Protein AF-A0A9E0QD85-F1 (afdb_monomer_lite)

Secondary structure (DSSP, 8-state):
---EEEEEEE--SS-TT-SSPPPTTHHHHHHHHHHHHHHHHTT-SS--EEEEEE-TTSSSEEEEEEEETT-------

Structure (mmCIF, N/CA/C/O backbone):
data_AF-A0A9E0QD85-F1
#
_entry.id   AF-A0A9E0QD85-F1
#
loop_
_atom_site.group_PDB
_atom_site.id
_atom_site.type_symbol
_atom_site.label_atom_id
_atom_site.label_alt_id
_atom_site.label_comp_id
_atom_site.label_asym_id
_atom_site.label_entity_id
_atom_site.label_seq_id
_atom_site.pdbx_PDB_ins_code
_atom_site.Cartn_x
_atom_site.Cartn_y
_atom_site.Cartn_z
_atom_site.occupancy
_atom_site.B_iso_or_equiv
_atom_site.auth_seq_id
_atom_site.auth_comp_id
_atom_site.auth_asym_id
_atom_site.auth_atom_id
_atom_site.pdbx_PDB_model_num
ATOM 1 N N . ILE A 1 1 ? -15.749 -16.195 7.287 1.00 51.91 1 ILE A N 1
ATOM 2 C CA . ILE A 1 1 ? -15.745 -15.188 6.199 1.00 51.91 1 ILE A CA 1
ATOM 3 C C . ILE A 1 1 ? -14.771 -14.112 6.645 1.00 51.91 1 ILE A C 1
ATOM 5 O O . ILE A 1 1 ? -14.964 -13.590 7.735 1.00 51.91 1 ILE A O 1
ATOM 9 N N . ALA A 1 2 ? -13.675 -13.887 5.921 1.00 60.97 2 ALA A N 1
ATOM 10 C CA . ALA A 1 2 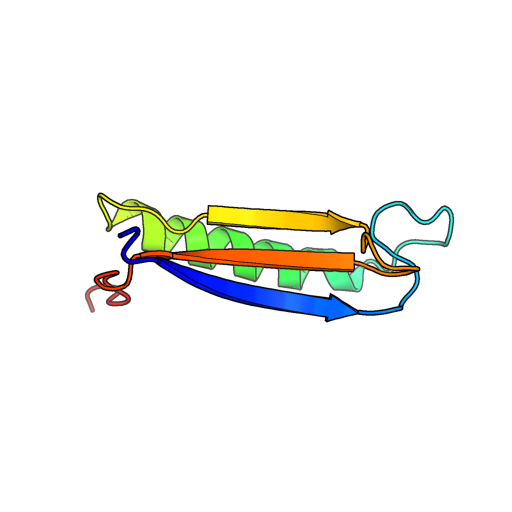? -12.712 -12.859 6.310 1.00 60.97 2 ALA A CA 1
ATOM 11 C C . ALA A 1 2 ? -13.345 -11.477 6.074 1.00 60.97 2 ALA A C 1
ATOM 13 O O . ALA A 1 2 ? -13.723 -11.161 4.949 1.00 60.97 2 ALA A O 1
ATOM 14 N N . ASN A 1 3 ? -13.512 -10.683 7.136 1.00 88.56 3 ASN A N 1
ATOM 15 C CA . ASN A 1 3 ? -14.082 -9.332 7.088 1.00 88.56 3 ASN A CA 1
ATOM 16 C C . ASN A 1 3 ? -13.012 -8.320 6.655 1.00 88.56 3 ASN A C 1
ATOM 18 O O . ASN A 1 3 ? -12.627 -7.445 7.429 1.00 88.56 3 ASN A O 1
ATOM 22 N N . ILE A 1 4 ? -12.501 -8.484 5.436 1.00 93.94 4 ILE A N 1
ATOM 23 C CA . ILE A 1 4 ? -11.377 -7.712 4.904 1.00 93.94 4 ILE A CA 1
ATOM 24 C C . ILE A 1 4 ? -11.776 -7.121 3.552 1.00 93.94 4 ILE A C 1
ATOM 26 O O . ILE A 1 4 ? -12.297 -7.818 2.683 1.00 93.94 4 ILE A O 1
ATOM 30 N N . MET A 1 5 ? -11.512 -5.831 3.377 1.00 94.62 5 MET A N 1
ATOM 31 C CA . MET A 1 5 ? -11.522 -5.148 2.090 1.00 94.62 5 MET A CA 1
ATOM 32 C C . MET A 1 5 ? -10.119 -5.215 1.483 1.00 94.62 5 MET A C 1
ATOM 34 O O . MET A 1 5 ? -9.132 -4.923 2.154 1.00 94.62 5 MET A O 1
ATOM 38 N N . GLN A 1 6 ? -10.034 -5.568 0.202 1.00 95.69 6 GLN A N 1
ATOM 39 C CA . GLN A 1 6 ? -8.788 -5.513 -0.558 1.00 95.69 6 GLN A CA 1
ATOM 40 C C . GLN A 1 6 ? -8.815 -4.316 -1.506 1.00 95.69 6 GLN A C 1
ATOM 42 O O . GLN A 1 6 ? -9.721 -4.195 -2.330 1.00 95.69 6 GLN A O 1
ATOM 47 N N . ILE A 1 7 ? -7.786 -3.476 -1.428 1.00 95.06 7 ILE A N 1
ATOM 48 C CA . ILE A 1 7 ? -7.516 -2.413 -2.396 1.00 95.06 7 ILE A CA 1
ATOM 49 C C . ILE A 1 7 ? -6.337 -2.867 -3.252 1.00 95.06 7 ILE A C 1
ATOM 51 O O . ILE A 1 7 ? -5.282 -3.222 -2.724 1.00 95.06 7 ILE A O 1
ATOM 55 N N . LEU A 1 8 ? -6.522 -2.868 -4.571 1.00 95.00 8 LEU A N 1
ATOM 56 C CA . LEU A 1 8 ? -5.496 -3.251 -5.534 1.00 95.00 8 LEU A CA 1
ATOM 57 C C . LEU A 1 8 ? -5.250 -2.098 -6.500 1.00 95.00 8 LEU A C 1
ATOM 59 O O . LEU A 1 8 ? -6.178 -1.641 -7.167 1.00 95.00 8 LEU A O 1
ATOM 63 N N . VAL A 1 9 ? -4.002 -1.651 -6.589 1.00 92.12 9 VAL A N 1
ATOM 64 C CA . VAL A 1 9 ? -3.564 -0.654 -7.567 1.00 92.12 9 VAL A CA 1
ATOM 65 C C . VAL A 1 9 ? -2.500 -1.305 -8.432 1.00 92.12 9 VAL A C 1
ATOM 67 O O . VAL A 1 9 ? -1.511 -1.816 -7.915 1.00 92.12 9 VAL A O 1
ATOM 70 N N . SER A 1 10 ? -2.707 -1.312 -9.744 1.00 92.38 10 SER A N 1
ATOM 71 C CA . SER A 1 10 ? -1.753 -1.869 -10.698 1.00 92.38 10 SER A CA 1
ATOM 72 C C . SER A 1 10 ? -1.444 -0.850 -11.776 1.00 92.38 10 SER A C 1
ATOM 74 O O . SER A 1 10 ? -2.353 -0.232 -12.328 1.00 92.38 10 SER A O 1
ATOM 76 N N . ASP A 1 11 ? -0.165 -0.716 -12.091 1.00 89.25 11 ASP A N 1
ATOM 77 C CA . ASP A 1 11 ? 0.310 0.026 -13.249 1.00 89.25 11 ASP A CA 1
ATOM 78 C C . ASP A 1 11 ? 1.033 -0.917 -14.216 1.00 89.25 11 ASP A C 1
ATOM 80 O O . ASP A 1 11 ? 1.405 -2.044 -13.879 1.00 89.25 11 ASP A O 1
ATOM 84 N N . ASN A 1 12 ? 1.208 -0.448 -15.444 1.00 91.44 12 ASN A N 1
ATOM 85 C CA . ASN A 1 12 ? 1.919 -1.140 -16.514 1.00 91.44 12 ASN A CA 1
ATOM 86 C C . ASN A 1 12 ? 3.229 -0.432 -16.906 1.00 91.44 12 ASN A C 1
ATOM 88 O O . ASN A 1 12 ? 3.702 -0.594 -18.032 1.00 91.44 12 ASN A O 1
ATOM 92 N N . GLY A 1 13 ? 3.790 0.381 -16.005 1.00 86.75 13 GLY A N 1
ATOM 93 C CA . GLY A 1 13 ? 5.032 1.121 -16.201 1.00 86.75 13 GLY A CA 1
ATOM 94 C C . GLY A 1 13 ? 6.278 0.236 -16.109 1.00 86.75 13 GLY A C 1
ATOM 95 O O . GLY A 1 13 ? 6.232 -0.974 -16.319 1.00 86.75 13 GLY A O 1
ATOM 96 N N . ARG A 1 14 ? 7.431 0.833 -15.785 1.00 82.75 14 ARG A N 1
ATOM 97 C CA . ARG A 1 14 ? 8.721 0.114 -15.762 1.00 82.75 14 ARG A CA 1
ATOM 98 C C . ARG A 1 14 ? 8.776 -1.033 -14.741 1.00 82.75 14 ARG A C 1
ATOM 100 O O . ARG A 1 14 ? 9.383 -2.066 -15.004 1.00 82.75 14 ARG A O 1
ATOM 107 N N . GLY A 1 15 ? 8.087 -0.881 -13.609 1.00 82.50 15 GLY A N 1
ATOM 108 C CA . GLY A 1 15 ? 8.104 -1.826 -12.489 1.00 82.50 15 GLY A CA 1
ATOM 109 C C . GLY A 1 15 ? 9.187 -1.539 -11.441 1.00 82.50 15 GLY A C 1
ATOM 110 O O . GLY A 1 15 ? 10.093 -0.737 -11.645 1.00 82.50 15 GLY A O 1
ATOM 111 N N . ILE A 1 16 ? 9.069 -2.177 -10.274 1.00 76.88 16 ILE A N 1
ATOM 112 C CA . ILE A 1 16 ? 9.907 -1.889 -9.088 1.00 76.88 16 ILE A CA 1
ATOM 113 C C . ILE A 1 16 ? 11.348 -2.410 -9.192 1.00 76.88 16 ILE A C 1
ATOM 115 O O . ILE A 1 16 ? 12.256 -1.848 -8.576 1.00 76.88 16 ILE A O 1
ATOM 119 N N . ASN A 1 17 ? 11.543 -3.459 -9.993 1.00 73.31 17 ASN A N 1
ATOM 120 C CA . ASN A 1 17 ? 12.817 -4.148 -10.204 1.00 73.31 17 ASN A CA 1
ATOM 121 C C . ASN A 1 17 ? 13.365 -3.909 -11.620 1.00 73.31 17 ASN A C 1
ATOM 123 O O . ASN A 1 17 ? 14.132 -4.724 -12.117 1.00 73.31 17 ASN A O 1
ATOM 127 N N . SER A 1 18 ? 12.931 -2.846 -12.305 1.00 69.38 18 SER A N 1
ATOM 128 C CA . SER A 1 18 ? 13.466 -2.524 -13.626 1.00 69.38 18 SER A CA 1
ATOM 129 C C . SER A 1 18 ? 14.930 -2.100 -13.527 1.00 69.38 18 SER A C 1
ATOM 131 O O . SER A 1 18 ? 15.262 -1.271 -12.679 1.00 69.38 18 SER A O 1
ATOM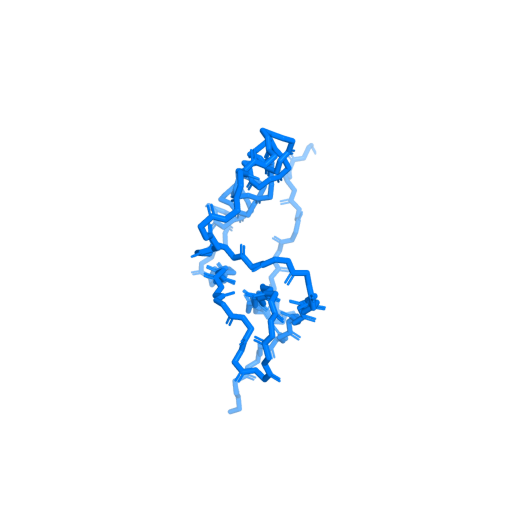 133 N N . ASP A 1 19 ? 15.757 -2.564 -14.462 1.00 68.81 19 ASP A N 1
ATOM 134 C CA . ASP A 1 19 ? 17.130 -2.069 -14.657 1.00 68.81 19 ASP A CA 1
ATOM 135 C C . ASP A 1 19 ? 17.168 -0.621 -15.195 1.00 68.81 19 ASP A C 1
ATOM 137 O O . ASP A 1 19 ? 18.224 0.002 -15.291 1.00 68.81 19 ASP A O 1
ATOM 141 N N . GLU A 1 20 ? 16.006 -0.070 -15.555 1.00 67.50 20 GLU A N 1
ATOM 142 C CA . GLU A 1 20 ? 15.835 1.324 -15.952 1.00 67.50 20 GLU A CA 1
ATOM 143 C C . GLU A 1 20 ? 16.106 2.271 -14.773 1.00 67.50 20 GLU A C 1
ATOM 145 O O . GLU A 1 20 ? 15.708 2.003 -13.635 1.00 67.50 20 GLU A O 1
ATOM 150 N N . ALA A 1 21 ? 16.760 3.405 -15.056 1.00 63.50 21 ALA A N 1
ATOM 151 C CA . ALA A 1 21 ? 17.123 4.401 -14.052 1.00 63.50 21 ALA A CA 1
ATOM 152 C C . ALA A 1 21 ? 15.913 4.766 -13.180 1.00 63.50 21 ALA A C 1
ATOM 154 O O . ALA A 1 21 ? 14.858 5.165 -13.689 1.00 63.50 21 ALA A O 1
ATOM 155 N N . LYS A 1 22 ? 16.062 4.603 -11.860 1.00 63.50 22 LYS A N 1
ATOM 156 C CA . LYS A 1 22 ? 15.010 4.944 -10.905 1.00 63.50 22 LYS A CA 1
ATOM 157 C C . LYS A 1 22 ? 14.813 6.452 -10.903 1.00 63.50 22 LYS A C 1
ATOM 159 O O . LYS A 1 22 ? 15.763 7.223 -10.899 1.00 63.50 22 LYS A O 1
ATOM 164 N N . ASP A 1 23 ? 13.550 6.840 -10.915 1.00 61.28 23 ASP A N 1
ATOM 165 C CA . ASP A 1 23 ? 13.172 8.224 -10.688 1.00 61.28 23 ASP A CA 1
ATOM 166 C C . ASP A 1 23 ? 13.166 8.437 -9.169 1.00 61.28 23 ASP A C 1
ATOM 168 O O . ASP A 1 23 ? 12.474 7.712 -8.448 1.00 61.28 23 ASP A O 1
ATOM 172 N N . GLU A 1 24 ? 13.970 9.384 -8.687 1.00 59.34 24 GLU A N 1
ATOM 173 C CA . GLU A 1 24 ? 14.105 9.743 -7.264 1.00 59.34 24 GLU A CA 1
ATOM 174 C C . GLU A 1 24 ? 12.746 10.155 -6.653 1.00 59.34 24 GLU A C 1
ATOM 176 O O . GLU A 1 24 ? 12.526 10.052 -5.445 1.00 59.34 24 GLU A O 1
ATOM 181 N N . SER A 1 25 ? 11.791 10.561 -7.499 1.00 62.22 25 SER A N 1
ATOM 182 C CA . SER A 1 25 ? 10.466 11.069 -7.126 1.00 62.22 25 SER A CA 1
ATOM 183 C C . SER A 1 25 ? 9.553 10.061 -6.406 1.00 62.22 25 SER A C 1
ATOM 185 O O . SER A 1 25 ? 8.652 10.465 -5.669 1.00 62.22 25 SER A O 1
ATOM 187 N N . THR A 1 26 ? 9.769 8.748 -6.570 1.00 68.19 26 THR A N 1
ATOM 188 C CA . THR A 1 26 ? 8.879 7.717 -5.990 1.00 68.19 26 THR A CA 1
ATOM 189 C C . THR A 1 26 ? 9.122 7.510 -4.489 1.00 68.19 26 THR A C 1
ATOM 191 O O . THR A 1 26 ? 8.218 7.092 -3.763 1.00 68.19 26 THR A O 1
ATOM 194 N N . GLY A 1 27 ? 10.327 7.825 -3.999 1.00 79.06 27 GLY A N 1
ATOM 195 C CA . GLY A 1 27 ? 10.736 7.553 -2.618 1.00 79.06 27 GLY A CA 1
ATOM 196 C C . GLY A 1 27 ? 9.879 8.283 -1.585 1.00 79.06 27 GLY A C 1
ATOM 197 O O . GLY A 1 27 ? 9.362 7.659 -0.661 1.00 79.06 27 GLY A O 1
ATOM 198 N N . THR A 1 28 ? 9.662 9.586 -1.773 1.00 86.38 28 THR A N 1
ATOM 199 C CA . THR A 1 28 ? 8.922 10.415 -0.809 1.00 86.38 28 THR A CA 1
ATOM 200 C C . THR A 1 28 ? 7.464 9.989 -0.680 1.00 86.38 28 THR A C 1
ATOM 202 O O . THR A 1 28 ? 6.986 9.800 0.436 1.00 86.38 28 THR A O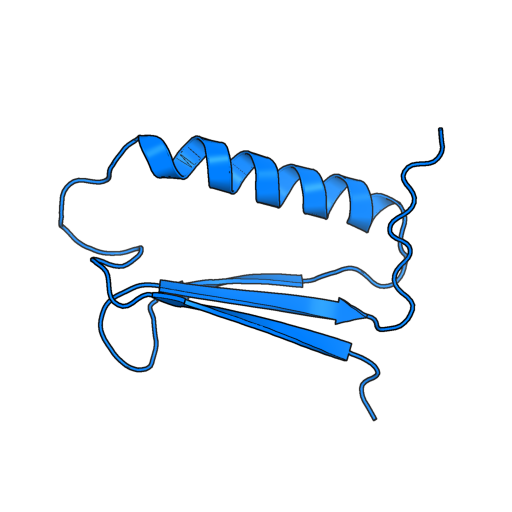 1
ATOM 205 N N . GLY A 1 29 ? 6.758 9.790 -1.799 1.00 86.94 29 GLY A N 1
ATOM 206 C CA . GLY A 1 29 ? 5.351 9.373 -1.772 1.00 86.94 29 GLY A CA 1
ATOM 207 C C . GLY A 1 29 ? 5.161 8.015 -1.092 1.00 86.94 29 GLY A C 1
ATOM 208 O O . GLY A 1 29 ? 4.263 7.846 -0.270 1.00 86.94 29 GLY A O 1
ATOM 209 N N . MET A 1 30 ? 6.066 7.073 -1.360 1.00 86.25 30 MET A N 1
ATOM 210 C CA . MET A 1 30 ? 6.071 5.757 -0.719 1.00 86.25 30 MET A CA 1
ATOM 211 C C . MET A 1 30 ? 6.358 5.828 0.781 1.00 86.25 30 MET A C 1
ATOM 213 O O . MET A 1 30 ? 5.741 5.098 1.556 1.00 86.25 30 MET A O 1
ATOM 217 N N . THR A 1 31 ? 7.266 6.712 1.201 1.00 89.69 31 THR A N 1
ATOM 218 C CA . THR A 1 31 ? 7.513 6.976 2.622 1.00 89.69 31 THR A CA 1
ATOM 219 C C . THR A 1 31 ? 6.263 7.540 3.286 1.00 89.69 31 THR A C 1
ATOM 221 O O . THR A 1 31 ? 5.838 6.998 4.298 1.00 89.69 31 THR A O 1
ATOM 224 N N . VAL A 1 32 ? 5.610 8.544 2.692 1.00 93.25 32 VAL A N 1
ATOM 225 C CA . VAL A 1 32 ? 4.364 9.114 3.236 1.00 93.25 32 VAL A CA 1
ATOM 226 C C . VAL A 1 32 ? 3.288 8.040 3.413 1.00 93.25 32 VAL A C 1
ATOM 228 O O . VAL A 1 32 ? 2.664 7.981 4.471 1.00 93.25 32 VAL A O 1
ATOM 231 N N . ILE A 1 33 ? 3.092 7.165 2.419 1.00 91.44 33 ILE A N 1
ATOM 232 C CA . ILE A 1 33 ? 2.135 6.052 2.519 1.00 91.44 33 ILE A CA 1
ATOM 233 C C . ILE A 1 33 ? 2.508 5.120 3.677 1.00 91.44 33 ILE A C 1
ATOM 235 O O . ILE A 1 33 ? 1.659 4.844 4.521 1.00 91.44 33 ILE A O 1
ATOM 239 N N . ARG A 1 34 ? 3.766 4.665 3.754 1.00 90.62 34 ARG A N 1
ATOM 240 C CA . ARG A 1 34 ? 4.211 3.738 4.807 1.00 90.62 34 ARG A CA 1
ATOM 241 C C . ARG A 1 34 ? 4.039 4.337 6.203 1.00 90.62 34 ARG A C 1
ATOM 243 O O . ARG A 1 34 ? 3.454 3.687 7.062 1.00 90.62 34 ARG A O 1
ATOM 250 N N . GLU A 1 35 ? 4.487 5.572 6.408 1.00 93.88 35 GLU A N 1
ATOM 251 C CA . GLU A 1 35 ? 4.367 6.243 7.706 1.00 93.88 35 GLU A CA 1
ATOM 252 C C . GLU A 1 35 ? 2.900 6.485 8.083 1.00 93.88 35 GLU A C 1
ATOM 254 O O . GLU A 1 35 ? 2.516 6.284 9.233 1.00 93.88 35 GLU A O 1
ATOM 259 N N . THR A 1 36 ? 2.040 6.824 7.116 1.00 93.81 36 THR A N 1
ATOM 260 C CA . THR A 1 36 ? 0.594 6.971 7.358 1.00 93.81 36 THR A CA 1
ATOM 261 C C . THR A 1 36 ? -0.034 5.658 7.817 1.00 93.81 36 THR A C 1
ATOM 263 O O . THR A 1 36 ? -0.788 5.646 8.790 1.00 93.81 36 THR A O 1
ATOM 266 N N . LEU A 1 37 ? 0.285 4.547 7.149 1.00 93.88 37 LEU A N 1
ATOM 267 C CA . LEU A 1 37 ? -0.232 3.234 7.531 1.00 93.88 37 LEU A CA 1
ATOM 268 C C . LEU A 1 37 ? 0.288 2.804 8.904 1.00 93.88 37 LEU A C 1
ATOM 270 O O . LEU A 1 37 ? -0.505 2.330 9.710 1.00 93.88 37 LEU A O 1
ATOM 274 N N . ASN A 1 38 ? 1.569 3.037 9.206 1.00 93.62 38 ASN A N 1
ATOM 275 C CA . ASN A 1 38 ? 2.146 2.746 10.520 1.00 93.62 38 ASN A CA 1
ATOM 276 C C . ASN A 1 38 ? 1.422 3.513 11.636 1.00 93.62 38 ASN A C 1
ATOM 278 O O . ASN A 1 38 ? 0.947 2.897 12.587 1.00 93.62 38 ASN A O 1
ATOM 282 N N . MET A 1 39 ? 1.248 4.831 11.481 1.00 94.56 39 MET A N 1
ATOM 283 C CA . MET A 1 39 ? 0.543 5.664 12.465 1.00 94.56 39 MET A CA 1
ATOM 284 C C . MET A 1 39 ? -0.894 5.193 12.719 1.00 94.56 39 MET A C 1
ATOM 286 O O . MET A 1 39 ? -1.396 5.275 13.842 1.00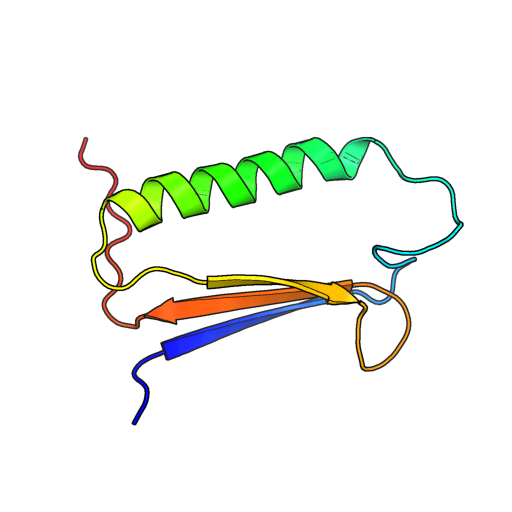 94.56 39 MET A O 1
ATOM 290 N N . LEU A 1 40 ? -1.588 4.732 11.678 1.00 94.62 40 LEU A N 1
ATOM 291 C CA . LEU A 1 40 ? -2.935 4.190 11.820 1.00 94.62 40 LEU A CA 1
ATOM 292 C C . LEU A 1 40 ? -2.903 2.812 12.503 1.00 94.62 40 LEU A C 1
ATOM 294 O O . LEU A 1 40 ? -3.739 2.535 13.364 1.00 94.62 40 LEU A O 1
ATOM 298 N N . ASN A 1 41 ? -1.954 1.954 12.124 1.00 95.62 41 ASN A N 1
ATOM 299 C CA . ASN A 1 41 ? -1.834 0.576 12.607 1.00 95.62 41 ASN A CA 1
ATOM 300 C C . ASN A 1 41 ? -1.476 0.512 14.094 1.00 95.62 41 ASN A C 1
ATOM 302 O O . ASN A 1 41 ? -1.943 -0.382 14.793 1.00 95.62 41 ASN A O 1
ATOM 306 N N . GLU A 1 42 ? -0.696 1.466 14.603 1.00 94.31 42 GLU A N 1
ATOM 307 C CA . GLU A 1 42 ? -0.361 1.575 16.032 1.00 94.31 42 GLU A CA 1
ATOM 308 C C . GLU A 1 42 ? -1.594 1.742 16.936 1.00 94.31 42 GLU A C 1
ATOM 310 O O . GLU A 1 42 ? -1.534 1.449 18.129 1.00 94.31 42 GLU A O 1
ATOM 315 N N . ARG A 1 43 ? -2.724 2.194 16.376 1.00 91.56 43 ARG A N 1
ATOM 316 C CA . ARG A 1 43 ? -3.983 2.412 17.103 1.00 91.56 43 ARG A CA 1
ATOM 317 C C . ARG A 1 43 ? -4.991 1.272 16.950 1.00 91.56 43 ARG A C 1
ATOM 319 O O . ARG A 1 43 ? -6.034 1.301 17.595 1.00 91.56 43 ARG A O 1
ATOM 326 N N . ASN A 1 44 ? -4.705 0.279 16.109 1.00 94.06 44 ASN A N 1
ATOM 327 C CA . ASN A 1 44 ? -5.634 -0.798 15.785 1.00 94.06 44 ASN A CA 1
ATOM 328 C C . ASN A 1 44 ? -5.043 -2.160 16.171 1.00 94.06 44 ASN A C 1
ATOM 330 O O . ASN A 1 44 ? -3.904 -2.471 15.833 1.00 94.06 44 ASN A O 1
ATOM 334 N N . ASN A 1 45 ? -5.839 -2.999 16.844 1.00 92.50 45 ASN A N 1
ATOM 335 C CA . ASN A 1 45 ? -5.442 -4.384 17.136 1.00 92.50 45 ASN A CA 1
ATOM 336 C C . ASN A 1 45 ? -5.361 -5.227 15.853 1.00 92.50 45 ASN A C 1
ATOM 338 O O . ASN A 1 45 ? -4.429 -6.010 15.690 1.00 92.50 45 ASN A O 1
ATOM 342 N N . ASP A 1 46 ? -6.322 -5.037 14.943 1.00 93.88 46 ASP A N 1
ATOM 343 C CA . ASP A 1 46 ? -6.307 -5.629 13.606 1.00 93.88 46 ASP A CA 1
ATOM 344 C C . ASP A 1 46 ? -5.707 -4.609 12.633 1.00 93.88 46 ASP A C 1
ATOM 346 O O . ASP A 1 46 ? -6.313 -3.573 12.354 1.00 93.88 46 ASP A O 1
ATOM 350 N N . GLN A 1 47 ? -4.506 -4.884 12.133 1.00 95.19 47 GLN A N 1
ATOM 351 C CA . GLN A 1 47 ? -3.733 -3.934 11.333 1.00 95.19 47 GLN A CA 1
ATOM 352 C C . GLN A 1 47 ? -4.032 -4.045 9.833 1.00 95.19 47 GLN A C 1
ATOM 354 O O . GLN A 1 47 ? -4.391 -5.108 9.326 1.00 95.19 47 GLN A O 1
ATOM 359 N N . MET A 1 48 ? -3.863 -2.936 9.108 1.00 95.56 48 MET A N 1
ATOM 360 C CA . MET A 1 48 ? -3.768 -2.960 7.652 1.00 95.56 48 MET A CA 1
ATOM 361 C C . MET A 1 48 ? -2.448 -3.598 7.220 1.00 95.56 48 MET A C 1
ATOM 363 O O . MET A 1 48 ? -1.390 -3.291 7.774 1.00 95.56 48 MET A O 1
ATOM 367 N N . GLU A 1 49 ? -2.497 -4.409 6.167 1.00 95.25 49 GLU A N 1
ATOM 368 C CA . GLU A 1 49 ? -1.302 -4.961 5.524 1.00 95.25 49 GLU A CA 1
ATOM 369 C C . GLU A 1 49 ? -1.034 -4.229 4.209 1.00 95.25 49 GLU A C 1
ATOM 371 O O . GLU A 1 49 ? -1.961 -3.946 3.448 1.00 95.25 49 GLU A O 1
ATOM 376 N N . TYR A 1 50 ? 0.237 -3.932 3.939 1.00 93.69 50 TYR A N 1
ATOM 377 C CA . TYR A 1 50 ? 0.695 -3.253 2.731 1.00 93.69 50 TYR A CA 1
ATOM 378 C C . TYR A 1 50 ? 1.737 -4.106 2.016 1.00 93.69 50 TYR A C 1
ATOM 380 O O . TYR A 1 50 ? 2.779 -4.431 2.584 1.00 93.69 50 TYR A O 1
ATOM 388 N N . GLU A 1 51 ? 1.488 -4.407 0.746 1.00 92.31 51 GLU A N 1
ATOM 389 C CA . GLU A 1 51 ? 2.406 -5.158 -0.101 1.00 92.31 51 GLU A CA 1
ATOM 390 C C . GLU A 1 51 ? 2.689 -4.385 -1.394 1.00 92.31 51 GLU A C 1
ATOM 392 O O . GLU A 1 51 ? 1.772 -3.916 -2.073 1.00 92.31 51 GLU A O 1
ATOM 397 N N . LEU A 1 52 ? 3.970 -4.298 -1.756 1.00 89.50 52 LEU A N 1
ATOM 398 C CA . LEU A 1 52 ? 4.447 -3.753 -3.024 1.00 89.50 52 LEU A CA 1
ATOM 399 C C . LEU A 1 52 ? 5.129 -4.874 -3.805 1.00 89.50 52 LEU A C 1
ATOM 401 O O . LEU A 1 52 ? 6.187 -5.353 -3.402 1.00 89.50 52 LEU A O 1
ATOM 405 N N . ASN A 1 53 ? 4.545 -5.265 -4.931 1.00 88.94 53 ASN A N 1
ATOM 406 C CA . ASN A 1 53 ? 5.021 -6.370 -5.752 1.00 88.94 53 ASN A CA 1
ATOM 407 C C . ASN A 1 53 ? 5.227 -5.932 -7.207 1.00 88.94 53 ASN A C 1
ATOM 409 O O . ASN A 1 53 ? 4.685 -4.923 -7.663 1.00 88.94 53 ASN A O 1
ATOM 413 N N . ALA A 1 54 ? 6.000 -6.704 -7.970 1.00 88.31 54 ALA A N 1
ATOM 414 C CA . ALA A 1 54 ? 5.961 -6.591 -9.425 1.00 88.31 54 ALA A CA 1
ATOM 415 C C . ALA A 1 54 ? 4.561 -6.980 -9.930 1.00 88.31 54 ALA A C 1
ATOM 417 O O . ALA A 1 54 ? 3.900 -7.838 -9.339 1.00 88.31 54 ALA A O 1
ATOM 418 N N . ASN A 1 55 ? 4.104 -6.354 -11.015 1.00 87.88 55 ASN A N 1
ATOM 419 C CA . ASN A 1 55 ? 2.828 -6.722 -11.615 1.00 87.88 55 ASN A CA 1
ATOM 420 C C . ASN A 1 55 ? 2.905 -8.169 -12.139 1.00 87.88 55 ASN A C 1
ATOM 422 O O . ASN A 1 55 ? 3.705 -8.481 -13.014 1.00 87.88 55 ASN A O 1
ATOM 426 N N . GLN A 1 56 ? 2.078 -9.068 -11.601 1.00 80.44 56 GLN A N 1
ATOM 427 C CA . GLN A 1 56 ? 2.097 -10.482 -11.997 1.00 80.44 56 GLN A CA 1
ATOM 428 C C . GLN A 1 56 ? 1.539 -10.720 -13.409 1.00 80.44 56 GLN A C 1
ATOM 430 O O . GLN A 1 56 ? 1.807 -11.756 -14.010 1.00 80.44 56 GLN A O 1
ATOM 435 N N . ASN A 1 57 ? 0.788 -9.757 -13.951 1.00 81.94 57 ASN A N 1
ATOM 436 C CA . ASN A 1 57 ? 0.118 -9.865 -15.247 1.00 81.94 57 ASN A CA 1
ATOM 437 C C . ASN A 1 57 ? 0.850 -9.110 -16.372 1.00 81.94 57 ASN A C 1
ATOM 439 O O . ASN A 1 57 ? 0.296 -8.949 -17.459 1.00 81.94 57 ASN A O 1
ATOM 443 N N . GLY A 1 58 ? 2.070 -8.611 -16.137 1.00 80.69 58 GLY A N 1
ATOM 444 C CA . GLY A 1 58 ? 2.831 -7.881 -17.152 1.00 80.69 58 GLY A CA 1
ATOM 445 C C . GLY A 1 58 ? 3.933 -6.994 -16.579 1.00 80.69 58 GLY A C 1
ATOM 446 O O . GLY A 1 58 ? 4.455 -7.238 -15.498 1.00 80.69 58 GLY A O 1
ATOM 447 N N . LYS A 1 59 ? 4.308 -5.948 -17.320 1.00 85.94 59 LYS A N 1
ATOM 448 C CA . LYS A 1 59 ? 5.209 -4.907 -16.804 1.00 85.94 59 LYS A CA 1
ATOM 449 C C . LYS A 1 59 ? 4.511 -4.076 -15.719 1.00 85.94 59 LYS A C 1
ATOM 451 O O . LYS A 1 59 ? 3.285 -4.066 -15.649 1.00 85.94 59 LYS A O 1
ATOM 456 N N . GLY A 1 60 ? 5.292 -3.370 -14.905 1.00 89.12 60 GLY A N 1
ATOM 457 C CA . GLY A 1 60 ? 4.794 -2.429 -13.901 1.00 89.12 60 GLY A CA 1
ATOM 458 C C . GLY A 1 60 ? 4.792 -2.976 -12.479 1.00 89.12 60 GLY A C 1
ATOM 459 O O . GLY A 1 60 ? 5.505 -3.930 -12.148 1.00 89.12 60 GLY A O 1
ATOM 460 N N . CYS A 1 61 ? 4.030 -2.326 -11.608 1.00 89.88 61 CYS A N 1
ATOM 461 C CA . CYS A 1 61 ? 3.931 -2.652 -10.197 1.00 89.88 61 CYS A CA 1
ATOM 462 C C . CYS A 1 61 ? 2.485 -2.967 -9.802 1.00 89.88 61 CYS A C 1
ATOM 464 O O . CYS A 1 61 ? 1.518 -2.607 -10.475 1.00 89.88 61 CYS A O 1
ATOM 466 N N . GLN A 1 62 ? 2.345 -3.683 -8.695 1.00 92.44 62 GLN A N 1
ATOM 467 C CA . GLN A 1 62 ? 1.088 -3.879 -8.014 1.00 92.44 62 GLN A CA 1
ATOM 468 C C . GLN A 1 62 ? 1.254 -3.562 -6.531 1.00 92.44 62 GLN A C 1
ATOM 470 O O . GLN A 1 62 ? 2.074 -4.163 -5.839 1.00 92.44 62 GLN A O 1
ATOM 475 N N . VAL A 1 63 ? 0.432 -2.639 -6.048 1.00 92.44 63 VAL A N 1
ATOM 476 C CA . VAL A 1 63 ? 0.230 -2.381 -4.627 1.00 92.44 63 VAL A CA 1
ATOM 477 C C . VAL A 1 63 ? -1.038 -3.098 -4.193 1.00 92.44 63 VAL A C 1
ATOM 479 O O . VAL A 1 63 ? -2.085 -2.972 -4.833 1.00 92.44 63 VAL A O 1
ATOM 482 N N . LYS A 1 64 ? -0.948 -3.823 -3.084 1.00 94.88 64 LYS A N 1
ATOM 483 C CA . L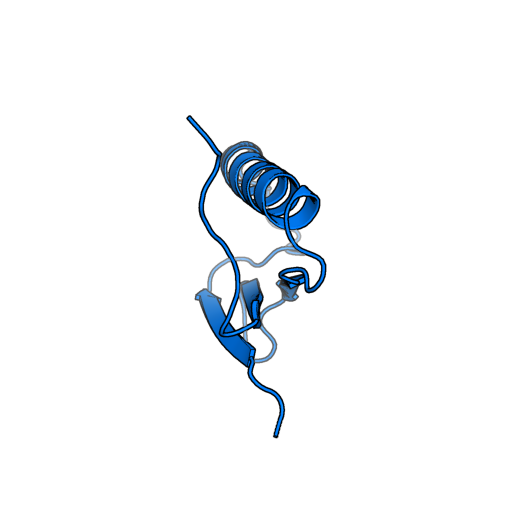YS A 1 64 ? -2.082 -4.462 -2.424 1.00 94.88 64 LYS A CA 1
ATOM 484 C C . LYS A 1 64 ? -2.157 -3.952 -0.992 1.00 94.88 64 LYS A C 1
ATOM 486 O O . LYS A 1 64 ? -1.161 -3.978 -0.274 1.00 94.88 64 LYS A O 1
ATOM 491 N N . ILE A 1 65 ? -3.340 -3.494 -0.596 1.00 95.38 65 ILE A N 1
ATOM 492 C CA . ILE A 1 65 ? -3.633 -3.099 0.781 1.00 95.38 65 ILE A CA 1
ATOM 493 C C . ILE A 1 65 ? -4.798 -3.945 1.277 1.00 95.38 65 ILE A C 1
ATOM 495 O O . ILE A 1 65 ? -5.860 -3.972 0.648 1.00 95.38 65 ILE A O 1
ATOM 499 N N . LEU A 1 66 ? -4.593 -4.649 2.386 1.00 96.25 66 LEU A N 1
ATOM 500 C CA . LEU A 1 66 ? -5.644 -5.386 3.078 1.00 96.25 66 LEU A CA 1
ATOM 501 C C . LEU A 1 66 ? -6.112 -4.571 4.271 1.00 96.25 66 LEU A C 1
ATOM 503 O O . LEU A 1 66 ? -5.307 -4.146 5.093 1.00 96.25 66 LEU A O 1
ATOM 507 N N . VAL A 1 67 ? -7.418 -4.347 4.345 1.00 95.81 67 VAL A N 1
ATOM 508 C CA . VAL A 1 67 ? -8.027 -3.443 5.312 1.00 95.81 67 VAL A CA 1
ATOM 509 C C . VAL A 1 67 ? -9.125 -4.179 6.075 1.00 95.81 67 VAL A C 1
ATOM 511 O O . VAL A 1 67 ? -10.119 -4.583 5.463 1.00 95.81 67 VAL A O 1
ATOM 514 N N . PRO A 1 68 ? -8.998 -4.359 7.399 1.00 95.56 68 PRO A N 1
ATOM 515 C CA . PRO A 1 68 ? -10.090 -4.871 8.221 1.00 95.56 68 PRO A CA 1
ATOM 516 C C . PRO A 1 68 ? -11.347 -3.996 8.075 1.00 95.56 68 PRO A C 1
ATOM 518 O O . PRO A 1 68 ? -11.276 -2.776 8.141 1.00 95.56 68 PRO A O 1
ATOM 521 N N . LEU A 1 69 ? -12.536 -4.581 7.899 1.00 92.69 69 LEU A N 1
ATOM 522 C CA . LEU A 1 69 ? -13.760 -3.787 7.662 1.00 92.69 69 LEU A CA 1
ATOM 523 C C . LEU A 1 69 ? -14.166 -2.884 8.840 1.00 92.69 69 LEU A C 1
ATOM 525 O O . LEU A 1 69 ? -14.949 -1.957 8.656 1.00 92.69 69 LEU A O 1
ATOM 529 N N . LYS A 1 70 ? -13.674 -3.173 10.048 1.00 92.38 70 LYS A N 1
ATOM 530 C CA . LYS A 1 70 ? -13.933 -2.393 11.270 1.00 92.38 70 LYS A CA 1
ATOM 531 C C . LYS A 1 70 ? -12.729 -1.549 11.697 1.00 92.38 70 LYS A C 1
ATOM 533 O O . LYS A 1 70 ? -12.594 -1.248 12.877 1.00 92.38 70 LYS A O 1
ATOM 538 N N . TYR A 1 71 ? -11.849 -1.225 10.757 1.00 94.19 71 TYR A N 1
ATOM 539 C CA . TYR A 1 71 ? -10.652 -0.445 11.025 1.00 94.19 71 TYR A CA 1
ATOM 540 C C . TYR A 1 71 ? -10.996 0.984 11.466 1.00 94.19 71 TYR A C 1
ATOM 542 O O . TYR A 1 71 ? -11.843 1.638 10.854 1.00 94.19 71 TYR A O 1
ATOM 550 N N . ASP A 1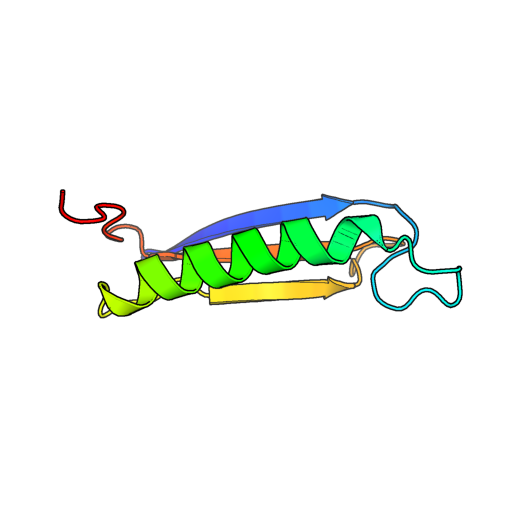 72 ? -10.339 1.469 12.518 1.00 93.50 72 ASP A N 1
ATOM 551 C CA . ASP A 1 72 ? -10.479 2.845 12.982 1.00 93.50 72 ASP A CA 1
ATOM 552 C C . ASP A 1 72 ? -9.451 3.749 12.288 1.00 93.50 72 ASP A C 1
ATOM 554 O O . ASP A 1 72 ? -8.239 3.570 12.419 1.00 93.50 72 ASP A O 1
ATOM 558 N N . TYR A 1 73 ? -9.950 4.736 11.544 1.00 92.56 73 TYR A N 1
ATOM 559 C CA . TYR A 1 73 ? -9.141 5.726 10.829 1.00 92.56 73 TYR A CA 1
ATOM 560 C C . TYR A 1 73 ? -8.926 7.021 11.621 1.00 92.56 73 TYR A C 1
ATOM 562 O O . TYR A 1 73 ? -8.305 7.957 11.114 1.00 92.56 73 TYR A O 1
ATOM 570 N N . SER A 1 74 ? -9.482 7.127 12.828 1.00 89.62 74 SER A N 1
ATOM 571 C CA . SER A 1 74 ? -9.363 8.322 13.651 1.00 89.62 74 SER A CA 1
ATOM 572 C C . SER A 1 74 ? -7.938 8.478 14.194 1.00 89.62 74 SER A C 1
ATOM 574 O O . SER A 1 74 ? -7.285 7.524 14.612 1.00 89.62 74 SER A O 1
ATOM 576 N N . LEU A 1 75 ? -7.427 9.713 14.178 1.00 80.31 75 LEU A N 1
ATOM 577 C CA . LEU A 1 75 ? -6.088 10.024 14.696 1.00 80.31 75 LEU A CA 1
ATOM 578 C C . LEU A 1 75 ? -6.103 10.531 16.146 1.00 80.31 75 LEU A C 1
ATOM 580 O O . LEU A 1 75 ? -5.034 10.624 16.750 1.00 80.31 75 LEU A O 1
ATOM 584 N N . GLY A 1 76 ? -7.292 10.797 16.702 1.00 69.06 76 GLY A N 1
ATOM 585 C CA . GLY A 1 76 ? -7.478 11.447 18.000 1.00 69.06 76 GLY A CA 1
ATOM 586 C C . GLY A 1 76 ? -6.914 12.869 17.985 1.00 69.06 76 GLY A C 1
ATOM 587 O O . GLY A 1 76 ? -5.721 13.055 18.211 1.00 69.06 76 GLY A O 1
ATOM 588 N N . VAL A 1 77 ? -7.761 13.858 17.687 1.00 59.88 77 VAL A N 1
ATOM 589 C CA . VAL A 1 77 ? -7.439 15.292 17.820 1.00 59.88 77 VAL A CA 1
ATOM 590 C C . VAL A 1 77 ? -8.259 15.867 18.959 1.00 59.88 77 VAL A C 1
ATOM 592 O O . VAL A 1 77 ? -9.467 15.540 19.003 1.00 59.88 77 VAL A O 1
#

Foldseek 3Di:
DQQKDKDKDWDQPQADPHPPDDDPVVVVVVVVVVVLQVLQQVVDPDGKDWDWAADPVHGTIMIMIIGRNPRDNDNDD

Radius of gyration: 14.71 Å; chains: 1; bounding box: 33×30×35 Å

pLDDT: mean 85.95, std 11.35, range [51.91, 96.25]

Sequence (77 aa):
IANIMQILVSDNGRGINSDEAKDESTGTGMTVIRETLNMLNERNNDQMEYELNANQNGKGCQVKILVPLKYDYSLGV